Protein AF-A0AAD1ASJ7-F1 (afdb_monomer_lite)

Organism: NCBI:txid1423732

Foldseek 3Di:
DDFDWDWDWDDDPDDDTDTDTDRDGPPPPVVVVVVVVVVVVVVVVVVVCVVVVVVVVVCVVPDDDDDPPDDFDKPPDDPDDDDPPDDFFEAEDALQQLADDVPDFDVVNVGDDPAHPDLVSSLVSLVVVLVVCVVVVGPYYHYHNHDCQDVRNVGHGSVCVNCVSVVNDTDTDDD

Sequence (175 aa):
MAGVYTYLIVPVSGEKTTVIMIETKLKLNGGILVKRLLKWIAIVVGAVVLVAGGYLIYLFTTYYRLPDNQALKVKNQQDAQFKPGQTYTAMTYNIGYGSYPPSYSFFMDGGKYSRAYSQQAVRKSINGVIKTTQAQNPDIAFYQEIDPDGDRSRHVNEVNMVTQAQKQWVYTFWC

Secondary structure (DSSP, 8-state):
--PPPEEEEE--SSS--EEEEE-------HHHHHHHHHHHHHHHHHHHHHHHHHHHHHHHHH--PPPTTPPP--BS--S--PPTT----EEEEE-GGG---TT--BGGGT-SBSS-S-HHHHHHHHHHHHHHHHHH--SEEEEES--SS-TTTTT--HHHHHHHHTTT--B----

Structure (mmCIF, N/CA/C/O backbone):
data_AF-A0AAD1ASJ7-F1
#
_entry.id   AF-A0AAD1ASJ7-F1
#
loop_
_atom_site.group_PDB
_atom_site.id
_atom_site.type_symbol
_atom_site.label_atom_id
_atom_site.label_alt_id
_atom_site.label_comp_id
_atom_site.label_asym_id
_atom_site.label_entity_id
_atom_site.label_seq_id
_atom_site.pdbx_PDB_ins_code
_atom_site.Cartn_x
_atom_site.Cartn_y
_atom_site.Cartn_z
_atom_site.occupancy
_atom_site.B_iso_or_equiv
_atom_site.auth_seq_id
_atom_site.auth_comp_id
_atom_site.auth_asym_id
_atom_site.auth_atom_id
_atom_site.pdbx_PDB_model_num
ATOM 1 N N . MET A 1 1 ? 26.568 9.747 -66.314 1.00 42.91 1 MET A N 1
ATOM 2 C CA . MET A 1 1 ? 27.028 8.478 -65.705 1.00 42.91 1 MET A CA 1
ATOM 3 C C . MET A 1 1 ? 28.495 8.649 -65.346 1.00 42.91 1 MET A C 1
ATOM 5 O O . MET A 1 1 ? 29.284 8.850 -66.258 1.00 42.91 1 MET A O 1
ATOM 9 N N . ALA A 1 2 ? 28.854 8.651 -64.061 1.00 41.72 2 ALA A N 1
ATOM 10 C CA . ALA A 1 2 ? 30.253 8.726 -63.637 1.00 41.72 2 ALA A CA 1
ATOM 11 C C . ALA A 1 2 ? 30.828 7.300 -63.572 1.00 41.72 2 ALA A C 1
ATOM 13 O O . ALA A 1 2 ? 30.317 6.471 -62.823 1.00 41.72 2 ALA A O 1
ATOM 14 N N . GLY A 1 3 ? 31.816 6.992 -64.414 1.00 48.41 3 GLY A N 1
ATOM 15 C CA . GLY A 1 3 ? 32.564 5.733 -64.364 1.00 48.41 3 GLY A CA 1
ATOM 16 C C . GLY A 1 3 ? 33.794 5.887 -63.472 1.00 48.41 3 GLY A C 1
ATOM 17 O O . GLY A 1 3 ? 34.453 6.922 -63.520 1.00 48.41 3 GLY A O 1
ATOM 18 N N . VAL A 1 4 ? 34.091 4.879 -62.655 1.00 52.16 4 VAL A N 1
ATOM 19 C CA . VAL A 1 4 ? 35.366 4.777 -61.932 1.00 52.16 4 VAL A CA 1
ATOM 20 C C . VAL A 1 4 ? 36.359 4.092 -62.871 1.00 52.16 4 VAL A C 1
ATOM 22 O O . VAL A 1 4 ? 36.060 3.011 -63.372 1.00 52.16 4 VAL A O 1
ATOM 25 N N . TYR A 1 5 ? 37.505 4.721 -63.135 1.00 55.00 5 TYR A N 1
ATOM 26 C CA . TYR A 1 5 ? 38.545 4.176 -64.012 1.00 55.00 5 TYR A CA 1
ATOM 27 C C . TYR A 1 5 ? 39.692 3.619 -63.171 1.00 55.00 5 TYR A C 1
ATOM 29 O O . TYR A 1 5 ? 40.154 4.277 -62.238 1.00 55.00 5 TYR A O 1
ATOM 37 N N . THR A 1 6 ? 40.163 2.419 -63.505 1.00 54.91 6 THR A N 1
ATOM 38 C CA . THR A 1 6 ? 41.346 1.812 -62.887 1.00 54.91 6 THR A CA 1
ATOM 39 C C . THR A 1 6 ? 42.399 1.610 -63.967 1.00 54.91 6 THR A C 1
ATOM 41 O O . THR A 1 6 ? 42.122 1.018 -65.005 1.00 54.91 6 THR A O 1
ATOM 44 N N . TYR A 1 7 ? 43.601 2.126 -63.732 1.00 57.84 7 TYR A N 1
ATOM 45 C CA . TYR A 1 7 ? 44.705 2.080 -64.686 1.00 57.84 7 TYR A CA 1
ATOM 46 C C . TYR A 1 7 ? 45.670 0.975 -64.263 1.00 57.84 7 TYR A C 1
ATOM 48 O O . TYR A 1 7 ? 46.098 0.951 -63.109 1.00 57.84 7 TYR A O 1
ATOM 56 N N . LEU A 1 8 ? 46.029 0.079 -65.183 1.00 58.19 8 LEU A N 1
ATOM 57 C CA . LEU A 1 8 ? 47.128 -0.861 -64.983 1.00 58.19 8 LEU A CA 1
ATOM 58 C C . LEU A 1 8 ? 48.322 -0.364 -65.802 1.00 58.19 8 LEU A C 1
ATOM 60 O O . LEU A 1 8 ? 48.282 -0.357 -67.031 1.00 58.19 8 LEU A O 1
ATOM 64 N N . ILE A 1 9 ? 49.377 0.078 -65.120 1.00 60.25 9 ILE A N 1
ATOM 65 C CA . ILE A 1 9 ? 50.613 0.530 -65.765 1.00 60.25 9 ILE A CA 1
ATOM 66 C C . ILE A 1 9 ? 51.596 -0.638 -65.731 1.00 60.25 9 ILE A C 1
ATOM 68 O O . ILE A 1 9 ? 52.010 -1.061 -64.654 1.00 60.25 9 ILE A O 1
ATOM 72 N N . VAL A 1 10 ? 51.956 -1.166 -66.902 1.00 57.88 10 VAL A N 1
ATOM 73 C CA . VAL A 1 10 ? 52.922 -2.265 -67.026 1.00 57.88 10 VAL A CA 1
ATOM 74 C C . VAL A 1 10 ? 54.208 -1.717 -67.654 1.00 57.88 10 VAL A C 1
ATOM 76 O O . VAL A 1 10 ? 54.152 -1.174 -68.7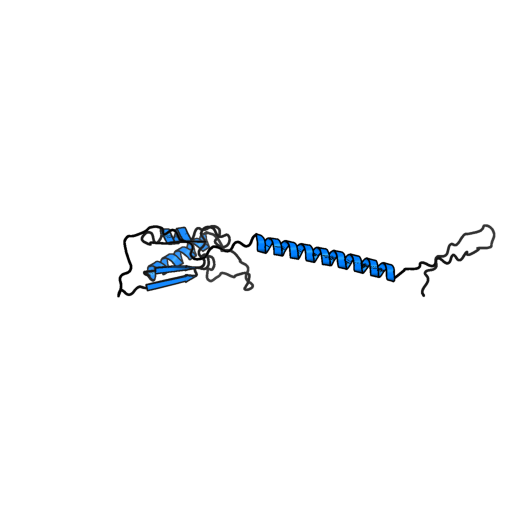60 1.00 57.88 10 VAL A O 1
ATOM 79 N N . PRO A 1 11 ? 55.369 -1.819 -66.984 1.00 55.66 11 PRO A N 1
ATOM 80 C CA . PRO A 1 11 ? 56.633 -1.401 -67.572 1.00 55.66 11 PRO A CA 1
ATOM 81 C C . PRO A 1 11 ? 57.095 -2.435 -68.607 1.00 55.66 11 PRO A C 1
ATOM 83 O O . PRO A 1 11 ? 57.181 -3.626 -68.310 1.00 55.66 11 PRO A O 1
ATOM 86 N N . VAL A 1 12 ? 57.418 -1.981 -69.819 1.00 58.84 12 VAL A N 1
ATOM 87 C CA . VAL A 1 12 ? 58.073 -2.803 -70.846 1.00 58.84 12 VAL A CA 1
ATOM 88 C C . VAL A 1 12 ? 59.525 -2.343 -70.940 1.00 58.84 12 VAL A C 1
ATOM 90 O O . VAL A 1 12 ? 59.794 -1.152 -71.076 1.00 58.84 12 VAL A O 1
ATOM 93 N N . SER A 1 13 ? 60.460 -3.282 -70.795 1.00 53.28 13 SER A N 1
ATOM 94 C CA . SER A 1 13 ? 61.899 -3.007 -70.845 1.00 53.28 13 SER A CA 1
ATOM 95 C C . SER A 1 13 ? 62.290 -2.433 -72.212 1.00 53.28 13 SER A C 1
ATOM 97 O O . SER A 1 13 ? 62.038 -3.069 -73.234 1.00 53.28 13 SER A O 1
ATOM 99 N N . GLY A 1 14 ? 62.901 -1.243 -72.213 1.00 57.53 14 GLY A N 1
ATOM 100 C CA . GLY A 1 14 ? 63.344 -0.523 -73.413 1.00 57.53 14 GLY A CA 1
ATOM 101 C C . GLY A 1 14 ? 62.461 0.680 -73.764 1.00 57.53 14 GLY A C 1
ATOM 102 O O . GLY A 1 14 ? 61.560 0.567 -74.586 1.00 57.53 14 GLY A O 1
ATOM 103 N N . GLU A 1 15 ? 62.744 1.824 -73.126 1.00 60.25 15 GLU A N 1
ATOM 104 C CA . GLU A 1 15 ? 62.359 3.220 -73.450 1.00 60.25 15 GLU A CA 1
ATOM 105 C C . GLU A 1 15 ? 60.900 3.594 -73.793 1.00 60.25 15 GLU A C 1
ATOM 107 O O . GLU A 1 15 ? 60.602 4.781 -73.919 1.00 60.25 15 GLU A O 1
ATOM 112 N N . LYS A 1 16 ? 59.950 2.657 -73.885 1.00 57.38 16 LYS A N 1
ATOM 113 C CA . LYS A 1 16 ? 58.542 2.962 -74.184 1.00 57.38 16 LYS A CA 1
ATOM 114 C C . LYS A 1 16 ? 57.600 2.351 -73.153 1.00 57.38 16 LYS A C 1
ATOM 116 O O . LYS A 1 16 ? 57.265 1.170 -73.200 1.00 57.38 16 LYS A O 1
ATOM 121 N N . THR A 1 17 ? 57.106 3.191 -72.247 1.00 58.50 17 THR A N 1
ATOM 122 C CA . THR A 1 17 ? 56.004 2.839 -71.344 1.00 58.50 17 THR A CA 1
ATOM 123 C C . THR A 1 17 ? 54.702 2.773 -72.140 1.00 58.50 17 THR A C 1
ATOM 125 O O . THR A 1 17 ? 54.262 3.778 -72.694 1.00 58.50 17 THR A O 1
ATOM 128 N N . THR A 1 18 ? 54.061 1.604 -72.187 1.00 58.25 18 THR A N 1
ATOM 129 C CA . THR A 1 18 ? 52.721 1.459 -72.774 1.00 58.25 18 THR A CA 1
ATOM 130 C C . THR A 1 18 ? 51.687 1.500 -71.653 1.00 58.25 18 THR A C 1
ATOM 132 O O . THR A 1 18 ? 51.674 0.631 -70.783 1.00 58.25 18 THR A O 1
ATOM 135 N N . VAL A 1 19 ? 50.819 2.513 -71.652 1.00 62.06 19 VAL A N 1
ATOM 136 C CA . VAL A 1 19 ? 49.702 2.607 -70.699 1.00 62.06 19 VAL A CA 1
ATOM 137 C C . VAL A 1 19 ? 48.493 1.904 -71.306 1.00 62.06 19 VAL A C 1
ATOM 139 O O . VAL A 1 19 ? 47.962 2.353 -72.320 1.00 62.06 19 VAL A O 1
ATOM 142 N N . ILE A 1 20 ? 48.051 0.803 -70.695 1.00 62.25 20 ILE A N 1
ATOM 143 C CA . ILE A 1 20 ? 46.842 0.092 -71.122 1.00 62.25 20 ILE A CA 1
ATOM 144 C C . ILE A 1 20 ? 45.669 0.593 -70.279 1.00 62.25 20 ILE A C 1
ATOM 146 O O . ILE A 1 20 ? 45.587 0.361 -69.072 1.00 62.25 20 ILE A O 1
ATOM 150 N N . MET A 1 21 ? 44.750 1.296 -70.936 1.00 56.50 21 MET A N 1
ATOM 151 C CA . MET A 1 21 ? 43.494 1.753 -70.347 1.00 56.50 21 MET A CA 1
ATOM 152 C C . MET A 1 21 ? 42.508 0.586 -70.290 1.00 56.50 21 MET A C 1
ATOM 154 O O . MET A 1 21 ? 41.999 0.163 -71.326 1.00 56.50 21 MET A O 1
ATOM 158 N N . ILE A 1 22 ? 42.215 0.071 -69.095 1.00 60.22 22 ILE A N 1
ATOM 159 C CA . ILE A 1 22 ? 41.165 -0.938 -68.909 1.00 60.22 22 ILE A CA 1
ATOM 160 C C . ILE A 1 22 ? 39.922 -0.230 -68.366 1.00 60.22 22 ILE A C 1
ATOM 162 O O . ILE A 1 22 ? 39.902 0.261 -67.238 1.00 60.22 22 ILE A O 1
ATOM 166 N N . GLU A 1 23 ? 38.873 -0.143 -69.184 1.00 55.06 23 GLU A N 1
ATOM 167 C CA . GLU A 1 23 ? 37.625 0.516 -68.800 1.00 55.06 23 GLU A CA 1
ATOM 168 C C . GLU A 1 23 ? 36.710 -0.460 -68.037 1.00 55.06 23 GLU A C 1
ATOM 170 O O . GLU A 1 23 ? 35.871 -1.154 -68.613 1.00 55.06 23 GLU A O 1
ATOM 175 N N . THR A 1 24 ? 36.849 -0.539 -66.713 1.00 52.41 24 THR A N 1
ATOM 176 C CA . THR A 1 24 ? 35.967 -1.381 -65.891 1.00 52.41 24 THR A CA 1
ATOM 177 C C . THR A 1 24 ? 34.665 -0.635 -65.579 1.00 52.41 24 THR A C 1
ATOM 179 O O . THR A 1 24 ? 34.575 0.145 -64.633 1.00 52.41 24 THR A O 1
ATOM 182 N N . LYS A 1 25 ? 33.603 -0.860 -66.363 1.00 50.56 25 LYS A N 1
ATOM 183 C CA . LYS A 1 25 ? 32.265 -0.310 -66.064 1.00 50.56 25 LYS A CA 1
ATOM 184 C C . LYS A 1 25 ? 31.650 -1.039 -64.859 1.00 50.56 25 LYS A C 1
ATOM 186 O O . LYS A 1 25 ? 30.925 -2.019 -65.027 1.00 50.56 25 LYS A O 1
ATOM 191 N N . LEU A 1 26 ? 31.876 -0.552 -63.638 1.00 54.62 26 LEU A N 1
ATOM 192 C CA . LEU A 1 26 ? 31.149 -1.047 -62.463 1.00 54.62 26 LEU A CA 1
ATOM 193 C C . LEU A 1 26 ? 29.695 -0.533 -62.506 1.00 54.62 26 LEU A C 1
ATOM 195 O O . LEU A 1 26 ? 29.392 0.583 -62.086 1.00 54.62 26 LEU A O 1
ATOM 199 N N . LYS A 1 27 ? 28.769 -1.328 -63.059 1.00 52.44 27 LYS A N 1
ATOM 200 C CA . LYS A 1 27 ? 27.330 -1.015 -63.038 1.00 52.44 27 LYS A CA 1
ATOM 201 C C . LYS A 1 27 ? 26.760 -1.279 -61.642 1.00 52.44 27 LYS A C 1
ATOM 203 O O . LYS A 1 27 ? 26.285 -2.373 -61.346 1.00 52.44 27 LYS A O 1
ATOM 208 N N . LEU A 1 28 ? 26.769 -0.264 -60.782 1.00 55.88 28 LEU A N 1
ATOM 209 C CA . LEU A 1 28 ? 25.971 -0.267 -59.555 1.00 55.88 28 LEU A CA 1
ATOM 210 C C . LEU A 1 28 ? 24.483 -0.193 -59.925 1.00 55.88 28 LEU A C 1
ATOM 212 O O . LEU A 1 28 ? 23.941 0.869 -60.225 1.00 55.88 28 LEU A O 1
ATOM 216 N N . ASN A 1 29 ? 23.812 -1.345 -59.926 1.00 59.41 29 ASN A N 1
ATOM 217 C CA . ASN A 1 29 ? 22.372 -1.437 -60.159 1.00 59.41 29 ASN A CA 1
ATOM 218 C C . ASN A 1 29 ? 21.609 -0.914 -58.929 1.00 59.41 29 ASN A C 1
ATOM 220 O O . ASN A 1 29 ? 21.212 -1.686 -58.053 1.00 59.41 29 ASN A O 1
ATOM 224 N N . GLY A 1 30 ? 21.380 0.402 -58.869 1.00 62.19 30 GLY A N 1
ATOM 225 C CA . GLY A 1 30 ? 20.656 1.064 -57.774 1.00 62.19 30 GLY A CA 1
ATOM 226 C C . GLY A 1 30 ? 19.289 0.434 -57.471 1.00 62.19 30 GLY A C 1
ATOM 227 O O . GLY A 1 30 ? 18.930 0.267 -56.310 1.00 62.19 30 GLY A O 1
ATOM 228 N N . GLY A 1 31 ? 18.576 -0.053 -58.493 1.00 68.19 31 GLY A N 1
ATOM 229 C CA . GLY A 1 31 ? 17.311 -0.776 -58.310 1.00 68.19 31 GLY A CA 1
ATOM 230 C C . GLY A 1 31 ? 17.438 -2.102 -57.542 1.00 68.19 31 GLY A C 1
ATOM 231 O O . GLY A 1 31 ? 16.504 -2.497 -56.850 1.00 68.19 31 GLY A O 1
ATOM 232 N N . ILE A 1 32 ? 18.587 -2.785 -57.608 1.00 73.94 32 ILE A N 1
ATOM 233 C CA . ILE A 1 32 ? 18.845 -4.020 -56.844 1.00 73.94 32 ILE A CA 1
ATOM 234 C C . ILE A 1 32 ? 19.146 -3.686 -55.377 1.00 73.94 32 ILE A C 1
ATOM 236 O O . ILE A 1 32 ? 18.653 -4.370 -54.481 1.00 73.94 32 ILE A O 1
ATOM 240 N N . LEU A 1 33 ? 19.908 -2.617 -55.125 1.00 74.75 33 LEU A N 1
ATOM 241 C CA . LEU A 1 33 ? 20.203 -2.124 -53.775 1.00 74.75 33 LEU A CA 1
ATOM 242 C C . LEU A 1 33 ? 18.934 -1.656 -53.046 1.00 74.75 33 LEU A C 1
ATOM 244 O O . LEU A 1 33 ? 18.702 -2.069 -51.912 1.00 74.75 33 LEU A O 1
ATOM 248 N N . VAL A 1 34 ? 18.064 -0.893 -53.716 1.00 84.00 34 VAL A N 1
ATOM 249 C CA . VAL A 1 34 ? 16.782 -0.431 -53.148 1.00 84.00 34 VAL A CA 1
ATOM 250 C C . VAL A 1 34 ? 15.846 -1.604 -52.835 1.00 84.00 34 VAL A C 1
ATOM 252 O O . VAL A 1 34 ? 15.283 -1.667 -51.746 1.00 84.00 34 VAL A O 1
ATOM 255 N N . LYS A 1 35 ? 15.722 -2.591 -53.734 1.00 84.75 35 LYS A N 1
ATOM 256 C CA . LYS A 1 35 ? 14.910 -3.800 -53.485 1.00 84.75 35 LYS A CA 1
ATOM 257 C C . LYS A 1 35 ? 15.418 -4.611 -52.289 1.00 84.75 35 LYS A C 1
ATOM 259 O O . LYS A 1 35 ? 14.615 -5.117 -51.508 1.00 84.75 35 LYS A O 1
ATOM 264 N N . ARG A 1 36 ? 16.743 -4.726 -52.127 1.00 87.81 36 ARG A N 1
ATOM 265 C CA . ARG A 1 36 ? 17.358 -5.382 -50.960 1.00 87.81 36 ARG A CA 1
ATOM 266 C C . ARG A 1 36 ? 17.058 -4.625 -49.668 1.00 87.81 36 ARG A C 1
ATOM 268 O O . ARG A 1 36 ? 16.694 -5.263 -48.687 1.00 87.81 36 ARG A O 1
ATOM 275 N N . LEU A 1 37 ? 17.158 -3.296 -49.684 1.00 91.19 37 LEU A N 1
ATOM 276 C CA . LEU A 1 37 ? 16.835 -2.455 -48.532 1.00 91.19 37 LEU A CA 1
ATOM 277 C C . LEU A 1 37 ? 15.362 -2.596 -48.118 1.00 91.19 37 LEU A C 1
ATOM 279 O O . LEU A 1 37 ? 15.081 -2.864 -46.954 1.00 91.19 37 LEU A O 1
ATOM 283 N N . LEU A 1 38 ? 14.427 -2.505 -49.071 1.00 93.81 38 LEU A N 1
ATOM 284 C CA . LEU A 1 38 ? 12.991 -2.667 -48.808 1.00 93.81 38 LEU A CA 1
ATOM 285 C C . LEU A 1 38 ? 12.656 -4.045 -48.227 1.00 93.81 38 LEU A C 1
ATOM 287 O O . LEU A 1 38 ? 11.852 -4.140 -47.303 1.00 93.81 38 LEU A O 1
ATOM 291 N N . LYS A 1 39 ? 13.303 -5.111 -48.719 1.00 94.88 39 LYS A N 1
ATOM 292 C CA . LYS A 1 39 ? 13.138 -6.463 -48.169 1.00 94.88 39 LYS A CA 1
ATOM 293 C C . LYS A 1 39 ? 13.569 -6.532 -46.701 1.00 94.88 39 LYS A C 1
ATOM 295 O O . LYS A 1 39 ? 12.851 -7.111 -45.894 1.00 94.88 39 LYS A O 1
ATOM 300 N N . TRP A 1 40 ? 14.710 -5.939 -46.350 1.00 96.38 40 TRP A N 1
ATOM 301 C CA . TRP A 1 40 ? 15.181 -5.909 -44.962 1.00 96.38 40 TRP A CA 1
ATOM 302 C C . TRP A 1 40 ? 14.267 -5.090 -44.054 1.00 96.38 40 TRP A C 1
ATOM 304 O O . TRP A 1 40 ? 13.933 -5.560 -42.971 1.00 96.38 40 TRP A O 1
ATOM 314 N N . ILE A 1 41 ? 13.796 -3.926 -44.510 1.00 96.31 41 ILE A N 1
ATOM 315 C CA . ILE A 1 41 ? 12.815 -3.123 -43.767 1.00 96.31 41 ILE A CA 1
ATOM 316 C C . ILE A 1 41 ? 11.542 -3.939 -43.519 1.00 96.31 41 ILE A C 1
ATOM 318 O O . ILE A 1 41 ? 11.077 -4.005 -42.387 1.00 96.31 41 ILE A O 1
ATOM 322 N N . ALA A 1 42 ? 11.015 -4.617 -44.542 1.00 96.56 42 ALA A N 1
ATOM 323 C CA . ALA A 1 42 ? 9.825 -5.453 -44.401 1.00 96.56 42 ALA A CA 1
ATOM 324 C C . ALA A 1 42 ? 10.028 -6.607 -43.404 1.00 96.56 42 ALA A C 1
ATOM 326 O O . ALA A 1 42 ? 9.131 -6.889 -42.615 1.00 96.56 42 ALA A O 1
ATOM 327 N N . ILE A 1 43 ? 11.206 -7.243 -43.397 1.00 97.69 43 ILE A N 1
ATOM 328 C CA . ILE A 1 43 ? 11.549 -8.288 -42.418 1.00 97.69 43 ILE A CA 1
ATOM 329 C C . ILE A 1 43 ? 11.574 -7.713 -41.000 1.00 97.69 43 ILE A C 1
ATOM 331 O O . ILE A 1 43 ? 10.993 -8.309 -40.097 1.00 97.69 43 ILE A O 1
ATOM 335 N N . VAL A 1 44 ? 12.211 -6.556 -40.800 1.00 97.75 44 VAL A N 1
ATOM 336 C CA . VAL A 1 44 ? 12.289 -5.905 -39.484 1.00 97.75 44 VAL A CA 1
ATOM 337 C C . VAL A 1 44 ? 10.898 -5.507 -38.995 1.00 97.75 44 VAL A C 1
ATOM 339 O O . VAL A 1 44 ? 10.536 -5.824 -37.866 1.00 97.75 44 VAL A O 1
ATOM 342 N N . VAL A 1 45 ? 10.088 -4.879 -39.849 1.00 97.75 45 VAL A N 1
ATOM 343 C CA . VAL A 1 45 ? 8.703 -4.513 -39.519 1.00 97.75 45 VAL A CA 1
ATOM 344 C C . VAL A 1 45 ? 7.876 -5.759 -39.201 1.00 97.75 45 VAL A C 1
ATOM 346 O O . VAL A 1 45 ? 7.181 -5.785 -38.189 1.00 97.75 45 VAL A O 1
ATOM 349 N N . GLY A 1 46 ? 7.994 -6.817 -40.006 1.00 98.12 46 GLY A N 1
ATOM 350 C CA . GLY A 1 46 ? 7.322 -8.091 -39.756 1.00 98.12 46 GLY A CA 1
ATOM 351 C C . GLY A 1 46 ? 7.720 -8.714 -38.418 1.00 98.12 46 GLY A C 1
ATOM 352 O O . GLY A 1 46 ? 6.854 -9.155 -37.670 1.00 98.12 46 GLY A O 1
ATOM 353 N N . ALA A 1 47 ? 9.009 -8.687 -38.069 1.00 98.12 47 ALA A N 1
ATOM 354 C CA . ALA A 1 47 ? 9.496 -9.171 -36.781 1.00 98.12 47 ALA A CA 1
ATOM 355 C C . ALA A 1 47 ? 8.922 -8.360 -35.606 1.00 98.12 47 ALA A C 1
ATOM 357 O O . ALA A 1 47 ? 8.463 -8.949 -34.630 1.00 98.12 47 ALA A O 1
ATOM 358 N N . VAL A 1 48 ? 8.880 -7.027 -35.711 1.00 98.25 48 VAL A N 1
ATOM 359 C CA . VAL A 1 48 ? 8.274 -6.160 -34.684 1.00 98.25 48 VAL A CA 1
ATOM 360 C C . VAL A 1 48 ? 6.787 -6.469 -34.512 1.00 98.25 48 VAL A C 1
ATOM 362 O O . VAL A 1 48 ? 6.322 -6.612 -33.383 1.00 98.25 48 VAL A O 1
ATOM 365 N N . VAL A 1 49 ? 6.046 -6.629 -35.612 1.00 98.06 49 VAL A N 1
ATOM 366 C CA . VAL A 1 49 ? 4.618 -6.981 -35.577 1.00 98.06 49 VAL A CA 1
ATOM 367 C C . VAL A 1 49 ? 4.402 -8.353 -34.940 1.00 98.06 49 VAL A C 1
ATOM 369 O O . VAL A 1 49 ? 3.491 -8.503 -34.132 1.00 98.06 49 VAL A O 1
ATOM 372 N N . LEU A 1 50 ? 5.248 -9.339 -35.247 1.00 98.25 50 LEU A N 1
ATOM 373 C CA . LEU A 1 50 ? 5.173 -10.667 -34.636 1.00 98.25 50 LEU A CA 1
ATOM 374 C C . LEU A 1 50 ? 5.426 -10.620 -33.126 1.00 98.25 50 LEU A C 1
ATOM 376 O O . LEU A 1 50 ? 4.680 -11.239 -32.372 1.00 98.25 50 LEU A O 1
ATOM 380 N N . VAL A 1 51 ? 6.430 -9.862 -32.675 1.00 98.31 51 VAL A N 1
ATOM 381 C CA . VAL A 1 51 ? 6.716 -9.691 -31.242 1.00 98.31 51 VAL A CA 1
ATOM 382 C C . VAL A 1 51 ? 5.560 -8.980 -30.539 1.00 98.31 51 VAL A C 1
ATOM 384 O O . VAL A 1 51 ? 5.086 -9.457 -29.511 1.00 98.31 51 VAL A O 1
ATOM 387 N N . ALA A 1 52 ? 5.065 -7.876 -31.104 1.00 98.00 52 ALA A N 1
ATOM 388 C CA . ALA A 1 52 ? 3.944 -7.132 -30.537 1.00 98.00 52 ALA A CA 1
ATOM 389 C C . ALA A 1 52 ? 2.663 -7.980 -30.491 1.00 98.00 52 ALA A C 1
ATOM 391 O O . ALA A 1 52 ? 1.997 -8.035 -29.462 1.00 98.00 52 ALA A O 1
ATOM 392 N N . GLY A 1 53 ? 2.345 -8.690 -31.576 1.00 98.19 53 GLY A N 1
ATOM 393 C CA . GLY A 1 53 ? 1.196 -9.591 -31.649 1.00 98.19 53 GLY A CA 1
ATOM 394 C C . GLY A 1 53 ? 1.303 -10.751 -30.660 1.00 98.19 53 GLY A C 1
ATOM 395 O O . GLY A 1 53 ? 0.349 -11.029 -29.938 1.00 98.19 53 GLY A O 1
ATOM 396 N N . GLY A 1 54 ? 2.478 -11.377 -30.559 1.00 98.19 54 GLY A N 1
ATOM 397 C CA . GLY A 1 54 ? 2.748 -12.416 -29.566 1.00 98.19 54 GLY A CA 1
ATOM 398 C C . GLY A 1 54 ? 2.589 -11.907 -28.133 1.00 98.19 54 GLY A C 1
ATOM 399 O O . GLY A 1 54 ? 1.969 -12.577 -27.310 1.00 98.19 54 GLY A O 1
ATOM 400 N N . TYR A 1 55 ? 3.068 -10.694 -27.845 1.00 97.44 55 TYR A N 1
ATOM 401 C CA . TYR A 1 55 ? 2.895 -10.066 -26.537 1.00 97.44 55 TYR A CA 1
ATOM 402 C C . TYR A 1 55 ? 1.428 -9.736 -26.229 1.00 97.44 55 TYR A C 1
ATOM 404 O O . TYR A 1 55 ? 0.982 -9.958 -25.108 1.00 97.44 55 TYR A O 1
ATOM 412 N N . LEU A 1 56 ? 0.646 -9.273 -27.209 1.00 97.31 56 LEU A N 1
ATOM 413 C CA . LEU A 1 56 ? -0.794 -9.064 -27.027 1.00 97.31 56 LEU A CA 1
ATOM 414 C C . LEU A 1 56 ? -1.514 -10.381 -26.732 1.00 97.31 56 LEU A C 1
ATOM 416 O O . LEU A 1 56 ? -2.305 -10.440 -25.796 1.00 97.31 56 LEU A O 1
ATOM 420 N N . ILE A 1 57 ? -1.211 -11.449 -27.475 1.00 97.12 57 ILE A N 1
ATOM 421 C CA . ILE A 1 57 ? -1.767 -12.783 -27.206 1.00 97.12 57 ILE A CA 1
ATOM 422 C C . ILE A 1 57 ? -1.401 -13.227 -25.788 1.00 97.12 57 ILE A C 1
ATOM 424 O O . ILE A 1 57 ? -2.273 -13.677 -25.049 1.00 97.12 57 ILE A O 1
ATOM 428 N N . TYR A 1 58 ? -0.140 -13.062 -25.384 1.00 96.62 58 TYR A N 1
ATOM 429 C CA . TYR A 1 58 ? 0.304 -13.330 -24.018 1.00 96.62 58 TYR A CA 1
ATOM 430 C C . TYR A 1 58 ? -0.512 -12.532 -22.993 1.00 96.62 58 TYR A C 1
ATOM 432 O O . TYR A 1 58 ? -1.061 -13.126 -22.071 1.00 96.62 58 TYR A O 1
ATOM 440 N N . LEU A 1 59 ? -0.670 -11.218 -23.173 1.00 95.31 59 LEU A N 1
ATOM 441 C CA . LEU A 1 59 ? -1.468 -10.380 -22.278 1.00 95.31 59 LEU A CA 1
ATOM 442 C C . LEU A 1 59 ? -2.910 -10.878 -22.166 1.00 95.31 59 LEU A C 1
ATOM 444 O O . LEU A 1 59 ? -3.394 -11.063 -21.059 1.00 95.31 59 LEU A O 1
ATOM 448 N N . PHE A 1 60 ? -3.589 -11.142 -23.283 1.00 93.62 60 PHE A N 1
ATOM 449 C CA . PHE A 1 60 ? -4.984 -11.591 -23.256 1.00 93.62 60 PHE A CA 1
ATOM 450 C C . PHE A 1 60 ? -5.161 -13.002 -22.687 1.00 93.62 60 PHE A C 1
ATOM 452 O O . PHE A 1 60 ? -6.174 -13.271 -22.051 1.00 93.62 60 PHE A O 1
ATOM 459 N N . THR A 1 61 ? -4.197 -13.900 -22.897 1.00 94.25 61 THR A N 1
ATOM 460 C CA . THR A 1 61 ? -4.275 -15.286 -22.398 1.00 94.25 61 THR A CA 1
ATOM 461 C C . THR A 1 61 ? -3.897 -15.406 -20.926 1.00 94.25 61 THR A C 1
ATOM 463 O O . THR A 1 61 ? -4.415 -16.277 -20.232 1.00 94.25 61 THR A O 1
ATOM 466 N N . THR A 1 62 ? -3.024 -14.527 -20.437 1.00 93.00 62 THR A N 1
ATOM 467 C CA . THR A 1 62 ? -2.631 -14.458 -19.023 1.00 93.00 62 THR A CA 1
ATOM 468 C C . THR A 1 62 ? -3.477 -13.496 -18.199 1.00 93.00 62 THR A C 1
ATOM 470 O O . THR A 1 62 ? -3.394 -13.516 -16.970 1.00 93.00 62 THR A O 1
ATOM 473 N N . TYR A 1 63 ? -4.303 -12.663 -18.837 1.00 89.12 63 TYR A N 1
ATOM 474 C CA . TYR A 1 63 ? -5.191 -11.753 -18.132 1.00 89.12 63 TYR A CA 1
ATOM 475 C C . TYR A 1 63 ? -6.239 -12.544 -17.349 1.00 89.12 63 TYR A C 1
ATOM 477 O O . TYR A 1 63 ? -7.176 -13.116 -17.906 1.00 89.12 63 TYR A O 1
ATOM 485 N N . TYR A 1 64 ? -6.084 -12.546 -16.030 1.00 83.88 64 TYR A N 1
ATOM 486 C CA . TYR A 1 64 ? -7.007 -13.179 -15.107 1.00 83.88 64 TYR A CA 1
ATOM 487 C C . TYR A 1 64 ? -7.819 -12.104 -14.382 1.00 83.88 64 TYR A C 1
ATOM 489 O O . TYR A 1 64 ? -7.323 -11.433 -13.476 1.00 83.88 64 TYR A O 1
ATOM 497 N N . ARG A 1 65 ? -9.083 -11.929 -14.787 1.00 85.81 65 ARG A N 1
ATOM 498 C CA . ARG A 1 65 ? -10.040 -11.099 -14.047 1.00 85.81 65 ARG A CA 1
ATOM 499 C C . ARG A 1 65 ? -10.597 -11.915 -12.889 1.00 85.81 65 ARG A C 1
ATOM 501 O O . ARG A 1 65 ? -11.138 -13.000 -13.087 1.00 85.81 65 ARG A O 1
ATOM 508 N N . LEU A 1 66 ? -10.505 -11.362 -11.688 1.00 84.25 66 LEU A N 1
ATOM 509 C CA . LEU A 1 66 ? -11.120 -11.959 -10.512 1.00 84.25 66 LEU A CA 1
ATOM 510 C C . LEU A 1 66 ? -12.653 -11.968 -10.676 1.00 84.25 66 LEU A C 1
ATOM 512 O O . LEU A 1 66 ? -13.213 -10.962 -11.118 1.00 84.25 66 LEU A O 1
ATOM 516 N N . PRO A 1 67 ? -13.330 -13.089 -10.358 1.00 86.75 67 PRO A N 1
ATOM 517 C CA . PRO A 1 67 ? -14.787 -13.159 -10.385 1.00 86.75 67 PRO A CA 1
ATOM 518 C C . PRO A 1 67 ? -15.454 -12.042 -9.582 1.00 86.75 67 PRO A C 1
ATOM 520 O O . PRO A 1 67 ? -14.937 -11.627 -8.546 1.00 86.75 67 PRO A O 1
ATOM 523 N N . ASP A 1 68 ? -16.625 -11.599 -10.033 1.00 87.19 68 ASP A N 1
ATOM 524 C CA . ASP A 1 68 ? -17.450 -10.670 -9.263 1.00 87.19 68 ASP A CA 1
ATOM 525 C C . ASP A 1 68 ? -18.013 -11.363 -8.006 1.00 87.19 68 ASP A C 1
ATOM 527 O O . ASP A 1 68 ? -18.184 -12.583 -7.976 1.00 87.19 68 ASP A O 1
ATOM 531 N N . ASN A 1 69 ? -18.326 -10.580 -6.968 1.00 87.12 69 ASN A N 1
ATOM 532 C CA . ASN A 1 69 ? -18.978 -11.040 -5.731 1.00 87.12 69 ASN A CA 1
ATOM 533 C C . ASN A 1 69 ? -18.262 -12.195 -5.008 1.00 87.12 69 ASN A C 1
ATOM 535 O O . ASN A 1 69 ? -18.909 -13.104 -4.482 1.00 87.12 69 ASN A O 1
ATOM 539 N N . GLN A 1 70 ? -16.926 -12.171 -4.960 1.00 86.19 70 GLN A N 1
ATOM 540 C CA . GLN A 1 70 ? -16.178 -13.172 -4.202 1.00 86.19 70 GLN A CA 1
ATOM 541 C C . GLN A 1 70 ? -16.601 -13.186 -2.733 1.00 86.19 70 GLN A C 1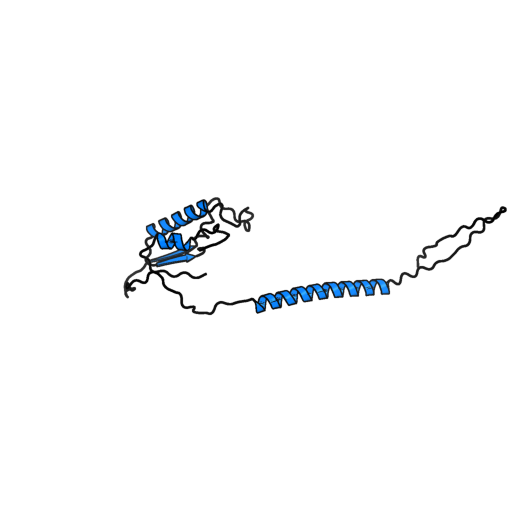
ATOM 543 O O . GLN A 1 70 ? -16.598 -12.160 -2.051 1.00 86.19 70 GLN A O 1
ATOM 548 N N . ALA A 1 71 ? -16.923 -14.379 -2.238 1.00 88.94 71 ALA A N 1
ATOM 549 C CA . ALA A 1 71 ? -17.183 -14.582 -0.826 1.00 88.94 71 ALA A CA 1
ATOM 550 C C . ALA A 1 71 ? -15.890 -14.348 -0.038 1.00 88.94 71 ALA A C 1
ATOM 552 O O . ALA A 1 71 ? -14.896 -15.055 -0.216 1.00 88.94 71 ALA A O 1
ATOM 553 N N . LEU A 1 72 ? -15.907 -13.356 0.847 1.00 89.06 72 LEU A N 1
ATOM 554 C CA . LEU A 1 72 ? -14.769 -13.054 1.698 1.00 89.06 72 LEU A CA 1
ATOM 555 C C . LEU A 1 72 ? -14.875 -13.796 3.029 1.00 89.06 72 LEU A C 1
ATOM 557 O O . LEU A 1 72 ? -15.922 -13.805 3.680 1.00 89.06 72 LEU A O 1
ATOM 561 N N . LYS A 1 73 ? -13.763 -14.390 3.467 1.00 90.38 73 LYS A N 1
ATOM 562 C CA . LYS A 1 73 ? -13.698 -15.055 4.768 1.00 90.38 73 LYS A CA 1
ATOM 563 C C . LYS A 1 73 ? -13.596 -14.017 5.881 1.00 90.38 73 LYS A C 1
ATOM 565 O O . LYS A 1 73 ? -12.543 -13.414 6.084 1.00 90.38 73 LYS A O 1
ATOM 570 N N . VAL A 1 74 ? -14.674 -13.883 6.645 1.00 91.69 74 VAL A N 1
ATOM 571 C CA . VAL A 1 74 ? -14.691 -13.077 7.865 1.00 91.69 74 VAL A CA 1
ATOM 572 C C . VAL A 1 74 ? -13.839 -13.756 8.939 1.00 91.69 74 VAL A C 1
ATOM 574 O O . VAL A 1 74 ? -13.955 -14.957 9.191 1.00 91.69 74 VAL A O 1
ATOM 577 N N . LYS A 1 75 ? -12.960 -12.981 9.568 1.00 92.31 75 LYS A N 1
ATOM 578 C CA . LYS A 1 75 ? -12.111 -13.391 10.684 1.00 92.31 75 LYS A CA 1
ATOM 579 C C . LYS A 1 75 ? -12.620 -12.756 11.970 1.00 92.31 75 LYS A C 1
ATOM 581 O O . LYS A 1 75 ? -13.146 -11.646 11.953 1.00 92.31 75 LYS A O 1
ATOM 586 N N . ASN A 1 76 ? -12.414 -13.474 13.074 1.00 90.31 76 ASN A N 1
ATOM 587 C CA . ASN A 1 76 ? -12.840 -13.057 14.408 1.00 90.31 76 ASN A CA 1
ATOM 588 C C . ASN A 1 76 ? -14.347 -12.754 14.480 1.00 90.31 76 ASN A C 1
ATOM 590 O O . ASN A 1 76 ? -14.732 -11.720 15.008 1.00 90.31 76 ASN A O 1
ATOM 594 N N . GLN A 1 77 ? -15.186 -13.623 13.894 1.00 85.81 77 GLN A N 1
ATOM 595 C CA . GLN A 1 77 ? -16.643 -13.457 13.926 1.00 85.81 77 GLN A CA 1
ATOM 596 C C . GLN A 1 77 ? -17.138 -13.289 15.366 1.00 85.81 77 GLN A C 1
ATOM 598 O O . GLN A 1 77 ? -16.730 -14.026 16.260 1.00 85.81 77 GLN A O 1
ATOM 603 N N . GLN A 1 78 ? -18.011 -12.305 15.553 1.00 84.50 78 GLN A N 1
ATOM 604 C CA . GLN A 1 78 ? -18.670 -11.987 16.813 1.00 84.50 78 GLN A CA 1
ATOM 605 C C . GLN A 1 78 ? -20.185 -12.069 16.598 1.00 84.50 78 GLN A C 1
ATOM 607 O O . GLN A 1 78 ? -20.660 -11.840 15.484 1.00 84.50 78 GLN A O 1
ATOM 612 N N . ASP A 1 79 ? -20.939 -12.320 17.667 1.00 85.12 79 ASP A N 1
ATOM 613 C CA . ASP A 1 79 ? -22.409 -12.397 17.619 1.00 85.12 79 ASP A CA 1
ATOM 614 C C . ASP A 1 79 ? -23.090 -11.015 17.551 1.00 85.12 79 ASP A C 1
ATOM 616 O O . ASP A 1 79 ? -24.306 -10.911 17.383 1.00 85.12 79 ASP A O 1
ATOM 620 N N . ALA A 1 80 ? -22.317 -9.933 17.691 1.00 81.88 80 ALA A N 1
ATOM 621 C CA . ALA A 1 80 ? -22.825 -8.569 17.645 1.00 81.88 80 ALA A CA 1
ATOM 622 C C . ALA A 1 80 ? -23.342 -8.207 16.241 1.00 81.88 80 ALA A C 1
ATOM 624 O O . ALA A 1 80 ? -22.649 -8.381 15.240 1.00 81.88 80 ALA A O 1
ATOM 625 N N . GLN A 1 81 ? -24.553 -7.649 16.182 1.00 86.19 81 GLN A N 1
ATOM 626 C CA . GLN A 1 81 ? -25.200 -7.212 14.943 1.00 86.19 81 GLN A CA 1
ATOM 627 C C . GLN A 1 81 ? -25.537 -5.721 14.990 1.00 86.19 81 GLN A C 1
ATOM 629 O O . GLN A 1 81 ? -25.838 -5.168 16.054 1.00 86.19 81 GLN A O 1
ATOM 634 N N . PHE A 1 82 ? -25.528 -5.081 13.819 1.00 89.69 82 PHE A N 1
ATOM 635 C CA . PHE A 1 82 ? -26.025 -3.717 13.658 1.00 89.69 82 PHE A CA 1
ATOM 636 C C . PHE A 1 82 ? -27.527 -3.665 13.965 1.00 89.69 82 PHE A C 1
ATOM 638 O O . PHE A 1 82 ? -28.297 -4.519 13.524 1.00 89.69 82 PHE A O 1
ATOM 645 N N . LYS A 1 83 ? -27.947 -2.657 14.733 1.00 94.44 83 LYS A N 1
ATOM 646 C CA . LYS A 1 83 ? -29.333 -2.467 15.163 1.00 94.44 83 LYS A CA 1
ATOM 647 C C . LYS A 1 83 ? -30.001 -1.389 14.307 1.00 94.44 83 LYS A C 1
ATOM 649 O O . LYS A 1 83 ? -29.423 -0.313 14.141 1.00 94.44 83 LYS A O 1
ATOM 654 N N . PRO A 1 84 ? -31.221 -1.624 13.799 1.00 94.12 84 PRO A N 1
ATOM 655 C CA . PRO A 1 84 ? -31.999 -0.579 13.144 1.00 94.12 84 PRO A CA 1
ATOM 656 C C . PRO A 1 84 ? -32.197 0.636 14.061 1.00 94.12 84 PRO A C 1
ATOM 658 O O . PRO A 1 84 ? -32.413 0.480 15.262 1.00 94.12 84 PRO A O 1
ATOM 661 N N . GLY A 1 85 ? -32.130 1.843 13.496 1.00 94.69 85 GLY A N 1
ATOM 662 C CA . GLY A 1 85 ? -32.324 3.098 14.236 1.00 94.69 85 GLY A CA 1
ATOM 663 C C . GLY A 1 85 ? -31.127 3.563 15.076 1.00 94.69 85 GLY A C 1
ATOM 664 O O . GLY A 1 85 ? -31.201 4.632 15.674 1.00 94.69 85 GLY A O 1
ATOM 665 N N . GLN A 1 86 ? -30.025 2.806 15.105 1.00 96.19 86 GLN A N 1
ATOM 666 C CA . GLN A 1 86 ? -28.777 3.215 15.747 1.00 96.19 86 GLN A CA 1
ATOM 667 C C . GLN A 1 86 ? -27.888 3.983 14.757 1.00 96.19 86 GLN A C 1
ATOM 669 O O . GLN A 1 86 ? -27.720 3.575 13.607 1.00 96.19 86 GLN A O 1
ATOM 674 N N . THR A 1 87 ? -27.285 5.080 15.217 1.00 96.56 87 THR A N 1
ATOM 675 C CA . THR A 1 87 ? -26.255 5.803 14.459 1.00 96.56 87 THR A CA 1
ATOM 676 C C . THR A 1 87 ? -24.907 5.110 14.615 1.00 96.56 87 THR A C 1
ATOM 678 O O . THR A 1 87 ? -24.507 4.791 15.736 1.00 96.56 87 THR A O 1
ATOM 681 N N . TYR A 1 88 ? -24.207 4.932 13.496 1.00 96.75 88 TYR A N 1
ATOM 682 C CA . TYR A 1 88 ? -22.866 4.358 13.427 1.00 96.75 88 TYR A CA 1
ATOM 683 C C . TYR A 1 88 ? -21.909 5.306 12.713 1.00 96.75 88 TYR A C 1
ATOM 685 O O . TYR A 1 88 ? -22.307 6.104 11.862 1.00 96.75 88 TYR A O 1
ATOM 693 N N . THR A 1 89 ? -20.634 5.183 13.043 1.00 97.50 89 THR A N 1
ATOM 694 C CA . THR A 1 89 ? -19.531 5.951 12.480 1.00 97.50 89 THR A CA 1
ATOM 695 C C . THR A 1 89 ? -18.665 5.061 11.599 1.00 97.50 89 THR A C 1
ATOM 697 O O . THR A 1 89 ? -18.280 3.954 11.975 1.00 97.50 89 THR A O 1
ATOM 700 N N . ALA A 1 90 ? -18.351 5.550 10.402 1.00 97.38 90 ALA A N 1
ATOM 701 C CA . ALA A 1 90 ? -17.477 4.862 9.466 1.00 97.38 90 ALA A CA 1
ATOM 702 C C . ALA A 1 90 ? -16.255 5.727 9.158 1.00 97.38 90 ALA A C 1
ATOM 704 O O . ALA A 1 90 ? -16.375 6.907 8.831 1.00 97.38 90 ALA A O 1
ATOM 705 N N . MET A 1 91 ? -15.080 5.117 9.233 1.00 97.81 91 MET A N 1
ATOM 706 C CA . MET A 1 91 ? -13.809 5.702 8.835 1.00 97.81 91 MET A CA 1
ATOM 707 C C . MET A 1 91 ? -13.361 5.071 7.520 1.00 97.81 91 MET A C 1
ATOM 709 O O . MET A 1 91 ? -13.395 3.854 7.360 1.00 97.81 91 MET A O 1
ATOM 713 N N . THR A 1 92 ? -12.881 5.886 6.588 1.00 97.88 92 THR A N 1
ATOM 714 C CA . THR A 1 92 ? -12.109 5.410 5.438 1.00 97.88 92 THR A CA 1
ATOM 715 C C . THR A 1 92 ? -10.726 6.030 5.491 1.00 97.88 92 THR A C 1
ATOM 717 O O . THR A 1 92 ? -10.600 7.227 5.752 1.00 97.88 92 THR A O 1
ATOM 720 N N . TYR A 1 93 ? -9.687 5.225 5.288 1.00 96.69 93 TYR A N 1
ATOM 721 C CA . TYR A 1 93 ? -8.315 5.689 5.402 1.00 96.69 93 TYR A CA 1
ATOM 722 C C . TYR A 1 93 ? -7.401 4.993 4.397 1.00 96.69 93 TYR A C 1
ATOM 724 O O . TYR A 1 93 ? -7.089 3.811 4.528 1.00 96.69 93 TYR A O 1
ATOM 732 N N . ASN A 1 94 ? -6.916 5.760 3.424 1.00 96.31 94 ASN A N 1
ATOM 733 C CA . ASN A 1 94 ? -5.773 5.367 2.617 1.00 96.31 94 ASN A CA 1
ATOM 734 C C . ASN A 1 94 ? -4.492 5.589 3.432 1.00 96.31 94 ASN A C 1
ATOM 736 O O . ASN A 1 94 ? -4.173 6.723 3.793 1.00 96.31 94 ASN A O 1
ATOM 740 N N . ILE A 1 95 ? -3.788 4.502 3.750 1.00 95.62 95 ILE A N 1
ATOM 741 C CA . ILE A 1 95 ? -2.631 4.523 4.655 1.00 95.62 95 ILE A CA 1
ATOM 742 C C . ILE A 1 95 ? -1.287 4.529 3.919 1.00 95.62 95 ILE A C 1
ATOM 744 O O . ILE A 1 95 ? -0.235 4.500 4.566 1.00 95.62 95 ILE A O 1
ATOM 748 N N . GLY A 1 96 ? -1.309 4.566 2.583 1.00 93.94 96 GLY A N 1
ATOM 749 C CA . GLY A 1 96 ? -0.121 4.714 1.749 1.00 93.94 96 GLY A CA 1
ATOM 750 C C . GLY A 1 96 ? 0.957 3.655 1.983 1.00 93.94 96 GLY A C 1
ATOM 751 O O . GLY A 1 96 ? 2.145 3.991 1.976 1.00 93.94 96 GLY A O 1
ATOM 752 N N . TYR A 1 97 ? 0.576 2.410 2.290 1.00 94.50 97 TYR A N 1
ATOM 753 C CA . TYR A 1 97 ? 1.480 1.285 2.588 1.00 94.50 97 TYR A CA 1
ATOM 754 C C . TYR A 1 97 ? 2.470 1.582 3.728 1.00 94.50 97 TYR A C 1
ATOM 756 O O . TYR A 1 97 ? 3.640 1.186 3.689 1.00 94.50 97 TYR A O 1
ATOM 764 N N . GLY A 1 98 ? 2.088 2.477 4.651 1.00 94.19 98 GLY A N 1
ATOM 765 C CA . GLY A 1 98 ? 2.971 3.026 5.686 1.00 94.19 98 GLY A CA 1
ATOM 766 C C . GLY A 1 98 ? 4.259 3.677 5.152 1.00 94.19 98 GLY A C 1
ATOM 767 O O . GLY A 1 98 ? 5.195 3.926 5.918 1.00 94.19 98 GLY A O 1
ATOM 768 N N . SER A 1 99 ? 4.333 3.947 3.850 1.00 91.38 99 SER A N 1
ATOM 769 C CA . SER A 1 99 ? 5.576 4.205 3.124 1.00 91.38 99 SER A CA 1
ATOM 770 C C . SER A 1 99 ? 5.854 5.687 2.913 1.00 91.38 99 SER A C 1
ATOM 772 O O . SER A 1 99 ? 6.973 6.027 2.534 1.00 91.38 99 SER A O 1
ATOM 774 N N . TYR A 1 100 ? 4.875 6.554 3.195 1.00 85.69 100 TYR A N 1
ATOM 775 C CA . TYR A 1 100 ? 4.905 7.988 2.902 1.00 85.69 100 TYR A CA 1
ATOM 776 C C . TYR A 1 100 ? 4.988 8.856 4.174 1.00 85.69 100 TYR A C 1
ATOM 778 O O . TYR A 1 100 ? 4.013 9.514 4.540 1.00 85.69 100 TYR A O 1
ATOM 786 N N . PRO A 1 101 ? 6.124 8.897 4.903 1.00 84.62 101 PRO A N 1
ATOM 787 C CA . PRO A 1 101 ? 6.322 9.958 5.890 1.00 84.62 101 PRO A CA 1
ATOM 788 C C . PRO A 1 101 ? 6.240 11.346 5.218 1.00 84.62 101 PRO A C 1
ATOM 790 O O . PRO A 1 101 ? 6.453 11.442 4.014 1.00 84.62 101 PRO A O 1
ATOM 793 N N . PRO A 1 102 ? 6.034 12.447 5.965 1.00 84.50 102 PRO A N 1
ATOM 794 C CA . PRO A 1 102 ? 5.969 13.793 5.377 1.00 84.50 102 PRO A CA 1
ATOM 795 C C . PRO A 1 102 ? 7.208 14.195 4.563 1.00 84.50 102 PRO A C 1
ATOM 797 O O . PRO A 1 102 ? 7.132 15.040 3.683 1.00 84.50 102 PRO A O 1
ATOM 800 N N . SER A 1 103 ? 8.360 13.586 4.855 1.00 85.38 103 SER A N 1
ATOM 801 C CA . SER A 1 103 ? 9.603 13.776 4.108 1.00 85.38 103 SER A CA 1
ATOM 802 C C . SER A 1 103 ? 9.743 12.858 2.888 1.00 85.38 103 SER A C 1
ATOM 804 O O . SER A 1 103 ? 10.815 12.829 2.287 1.00 85.38 103 SER A O 1
ATOM 806 N N . TYR A 1 104 ? 8.737 12.043 2.558 1.00 86.94 104 TYR A N 1
ATOM 807 C CA . TYR A 1 104 ? 8.783 11.119 1.428 1.00 86.94 104 TYR A CA 1
ATOM 808 C C . TYR A 1 104 ? 8.751 11.856 0.096 1.00 86.94 104 TYR A C 1
ATOM 810 O O . TYR A 1 104 ? 8.059 12.855 -0.062 1.00 86.94 104 TYR A O 1
ATOM 818 N N . SER A 1 105 ? 9.500 11.336 -0.872 1.00 86.12 105 SER A N 1
ATOM 819 C CA . SER A 1 105 ? 9.604 11.917 -2.204 1.00 86.12 105 SER A CA 1
ATOM 820 C C . SER A 1 105 ? 9.465 10.810 -3.243 1.00 86.12 105 SER A C 1
ATOM 822 O O . SER A 1 105 ? 10.408 10.046 -3.486 1.00 86.12 105 SER A O 1
ATOM 824 N N . PHE A 1 106 ? 8.261 10.701 -3.806 1.00 85.31 106 PHE A N 1
ATOM 825 C CA . PHE A 1 106 ? 7.890 9.653 -4.748 1.00 85.31 106 PHE A CA 1
ATOM 826 C C . PHE A 1 106 ? 8.509 9.903 -6.125 1.00 85.31 106 PHE A C 1
ATOM 828 O O . PHE A 1 106 ? 8.512 11.027 -6.620 1.00 85.31 106 PHE A O 1
ATOM 835 N N . PHE A 1 107 ? 9.059 8.864 -6.752 1.00 88.69 107 PHE A N 1
ATOM 836 C CA . PHE A 1 107 ? 9.843 9.020 -7.982 1.00 88.69 107 PHE A CA 1
ATOM 837 C C . PHE A 1 107 ? 9.038 9.567 -9.171 1.00 88.69 107 PHE A C 1
ATOM 839 O O . PHE A 1 107 ? 9.595 10.296 -9.988 1.00 88.69 107 PHE A O 1
ATOM 846 N N . MET A 1 108 ? 7.737 9.262 -9.251 1.00 83.44 108 MET A N 1
ATOM 847 C CA . MET A 1 108 ? 6.866 9.804 -10.305 1.00 83.44 108 MET A CA 1
ATOM 848 C C . MET A 1 108 ? 6.640 11.313 -10.155 1.00 83.44 108 MET A C 1
ATOM 850 O O . MET A 1 108 ? 6.394 11.985 -11.150 1.00 83.44 108 MET A O 1
ATOM 854 N N . ASP A 1 109 ? 6.820 11.850 -8.946 1.00 87.88 109 ASP A N 1
ATOM 855 C CA . ASP A 1 109 ? 6.736 13.285 -8.652 1.00 87.88 109 ASP A CA 1
ATOM 856 C C . ASP A 1 109 ? 8.114 13.971 -8.761 1.00 87.88 109 ASP A C 1
ATOM 858 O O . ASP A 1 109 ? 8.352 15.029 -8.179 1.00 87.88 109 ASP A O 1
ATOM 862 N N . GLY A 1 110 ? 9.070 13.348 -9.464 1.00 87.81 110 GLY A N 1
ATOM 863 C CA . GLY A 1 110 ? 10.459 13.817 -9.563 1.00 87.81 110 GLY A CA 1
ATOM 864 C C . GLY A 1 110 ? 11.316 13.494 -8.334 1.00 87.81 110 GLY A C 1
ATOM 865 O O . GLY A 1 110 ? 12.435 13.994 -8.198 1.00 87.81 110 GLY A O 1
ATOM 866 N N . GLY A 1 111 ? 10.797 12.667 -7.427 1.00 88.25 111 GLY A N 1
ATOM 867 C CA . GLY A 1 111 ? 11.490 12.212 -6.233 1.00 88.25 111 GLY A CA 1
ATOM 868 C C . GLY A 1 111 ? 12.487 11.080 -6.460 1.00 88.25 111 GLY A C 1
ATOM 869 O O . GLY A 1 111 ? 12.805 10.692 -7.581 1.00 88.25 111 GLY A O 1
ATOM 870 N N . LYS A 1 112 ? 12.993 10.516 -5.360 1.00 89.75 112 LYS A N 1
ATOM 871 C CA . LYS A 1 112 ? 14.034 9.470 -5.399 1.00 89.75 112 LYS A CA 1
ATOM 872 C C . LYS A 1 112 ? 13.526 8.067 -5.082 1.00 89.75 112 LYS A C 1
ATOM 874 O O . LYS A 1 112 ? 14.257 7.104 -5.300 1.00 89.75 112 LYS A O 1
ATOM 879 N N . TYR A 1 113 ? 12.326 7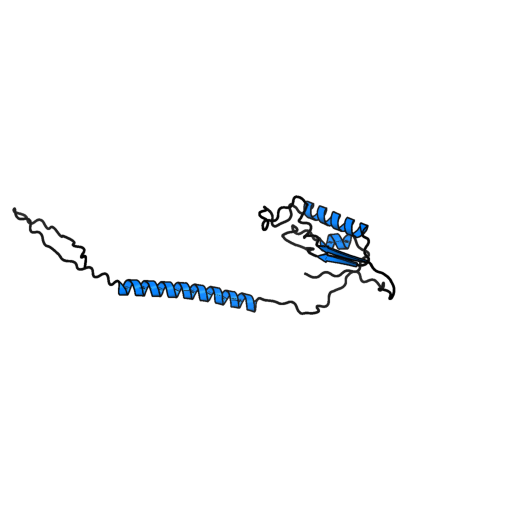.935 -4.523 1.00 89.81 113 TYR A N 1
ATOM 880 C CA . TYR A 1 113 ? 11.917 6.703 -3.858 1.00 89.81 113 TYR A CA 1
ATOM 881 C C . TYR A 1 113 ? 10.654 6.100 -4.475 1.00 89.81 113 TYR A C 1
ATOM 883 O O . TYR A 1 113 ? 9.718 6.801 -4.847 1.00 89.81 113 TYR A O 1
ATOM 891 N N . SER A 1 114 ? 10.639 4.772 -4.568 1.00 89.38 114 SER A N 1
ATOM 892 C CA . SER A 1 114 ? 9.477 3.953 -4.955 1.00 89.38 114 SER A CA 1
ATOM 893 C C . SER A 1 114 ? 9.063 2.958 -3.863 1.00 89.38 114 SER A C 1
ATOM 895 O O . SER A 1 114 ? 8.070 2.249 -3.996 1.00 89.38 114 SER A O 1
ATOM 897 N N . ARG A 1 115 ? 9.848 2.884 -2.781 1.00 93.12 115 ARG A N 1
ATOM 898 C CA . ARG A 1 115 ? 9.654 2.010 -1.618 1.00 93.12 115 ARG A CA 1
ATOM 899 C C . ARG A 1 115 ? 9.857 2.815 -0.340 1.00 93.12 115 ARG A C 1
ATOM 901 O O . ARG A 1 115 ? 10.533 3.847 -0.379 1.00 93.12 115 ARG A O 1
ATOM 908 N N . ALA A 1 116 ? 9.339 2.341 0.786 1.00 94.50 116 ALA A N 1
ATOM 909 C CA . ALA A 1 116 ? 9.582 2.945 2.088 1.00 94.50 116 ALA A CA 1
ATOM 910 C C . ALA A 1 116 ? 11.081 3.028 2.412 1.00 94.50 116 ALA A C 1
ATOM 912 O O . ALA A 1 116 ? 11.890 2.197 1.974 1.00 94.50 116 ALA A O 1
ATOM 913 N N . TYR A 1 117 ? 11.451 3.996 3.253 1.00 94.50 117 TYR A N 1
ATOM 914 C CA . TYR A 1 117 ? 12.834 4.184 3.702 1.00 94.50 117 TYR A CA 1
ATOM 915 C C . TYR A 1 117 ? 13.406 2.957 4.412 1.00 94.50 117 TYR A C 1
ATOM 917 O O . TYR A 1 117 ? 14.541 2.566 4.155 1.00 94.50 117 TYR A O 1
ATOM 925 N N . SER A 1 118 ? 12.613 2.320 5.270 1.00 95.12 118 SER A N 1
ATOM 926 C CA . SER A 1 118 ? 12.993 1.110 5.996 1.00 95.12 118 SER A CA 1
ATOM 927 C C . SER A 1 118 ? 11.754 0.421 6.565 1.00 95.12 118 SER A C 1
ATOM 929 O O . SER A 1 118 ? 10.696 1.040 6.680 1.00 95.12 118 SER A O 1
ATOM 931 N N . GLN A 1 119 ? 11.892 -0.833 7.005 1.00 96.88 119 GLN A N 1
ATOM 932 C CA . GLN A 1 119 ? 10.836 -1.515 7.765 1.00 96.88 119 GLN A CA 1
ATOM 933 C C . GLN A 1 119 ? 10.447 -0.742 9.033 1.00 96.88 119 GLN A C 1
ATOM 935 O O . GLN A 1 119 ? 9.280 -0.706 9.411 1.00 96.88 119 GLN A O 1
ATOM 940 N N . GLN A 1 120 ? 11.416 -0.100 9.695 1.00 96.81 120 GLN A N 1
ATOM 941 C CA . GLN A 1 120 ? 11.157 0.703 10.890 1.00 96.81 120 GLN A CA 1
ATOM 942 C C . GLN A 1 120 ? 10.295 1.930 10.570 1.00 96.81 120 GLN A C 1
ATOM 944 O O . GLN A 1 120 ? 9.399 2.255 11.348 1.00 96.81 120 GLN A O 1
ATOM 949 N N . ALA A 1 121 ? 10.535 2.585 9.429 1.00 95.38 121 ALA A N 1
ATOM 950 C CA . ALA A 1 121 ? 9.709 3.698 8.975 1.00 95.38 121 ALA A CA 1
ATOM 951 C C . ALA A 1 121 ? 8.260 3.248 8.740 1.00 95.38 121 ALA A C 1
ATOM 953 O O . ALA A 1 121 ? 7.352 3.878 9.275 1.00 95.38 121 ALA A O 1
ATOM 954 N N . VAL A 1 122 ? 8.056 2.111 8.062 1.00 97.38 122 VAL A N 1
ATOM 955 C CA . VAL A 1 122 ? 6.717 1.533 7.845 1.00 97.38 122 VAL A CA 1
ATOM 956 C C . VAL A 1 122 ? 6.030 1.234 9.171 1.00 97.38 122 VAL A C 1
ATOM 958 O O . VAL A 1 122 ? 4.939 1.733 9.431 1.00 97.38 122 VAL A O 1
ATOM 961 N N . ARG A 1 123 ? 6.698 0.513 10.080 1.00 97.69 123 ARG A N 1
ATOM 962 C CA . ARG A 1 123 ? 6.141 0.195 11.405 1.00 97.69 123 ARG A CA 1
ATOM 963 C C . ARG A 1 123 ? 5.760 1.451 12.189 1.00 97.69 123 ARG A C 1
ATOM 965 O O . ARG A 1 123 ? 4.719 1.470 12.839 1.00 97.69 123 ARG A O 1
ATOM 972 N N . LYS A 1 124 ? 6.578 2.508 12.127 1.00 97.12 124 LYS A N 1
ATOM 973 C CA . LYS A 1 124 ? 6.282 3.795 12.771 1.00 97.12 124 LYS A CA 1
ATOM 974 C C . LYS A 1 124 ? 5.029 4.442 12.175 1.00 97.12 124 LYS A C 1
ATOM 976 O O . LYS A 1 124 ? 4.174 4.876 12.944 1.00 97.12 124 LYS A O 1
ATOM 981 N N . SER A 1 125 ? 4.910 4.480 10.848 1.00 96.88 125 SER A N 1
ATOM 982 C CA . SER A 1 125 ? 3.735 5.017 10.153 1.00 96.88 125 SER A CA 1
ATOM 983 C C . SER A 1 125 ? 2.467 4.236 10.503 1.00 96.88 125 SER A C 1
ATOM 985 O O . SER A 1 125 ? 1.481 4.836 10.922 1.00 96.88 125 SER A O 1
ATOM 987 N N . ILE A 1 126 ? 2.511 2.900 10.443 1.00 97.94 126 ILE A N 1
ATOM 988 C CA . ILE A 1 126 ? 1.364 2.037 10.769 1.00 97.94 126 ILE A CA 1
ATOM 989 C C . ILE A 1 126 ? 0.968 2.154 12.246 1.00 97.94 126 ILE A C 1
ATOM 991 O O . ILE A 1 126 ? -0.215 2.208 12.565 1.00 97.94 126 ILE A O 1
ATOM 995 N N . ASN A 1 127 ? 1.925 2.301 13.165 1.00 97.88 127 ASN A N 1
ATOM 996 C CA . ASN A 1 127 ? 1.606 2.614 14.562 1.00 97.88 127 ASN A CA 1
ATOM 997 C C . ASN A 1 127 ? 0.893 3.971 14.710 1.00 97.88 127 ASN A C 1
ATOM 999 O O . ASN A 1 127 ? 0.052 4.124 15.593 1.00 97.88 127 ASN A O 1
ATOM 1003 N N . GLY A 1 128 ? 1.209 4.952 13.861 1.00 97.38 128 GLY A N 1
ATOM 1004 C CA . GLY A 1 128 ? 0.465 6.210 13.771 1.00 97.38 128 GLY A CA 1
ATOM 1005 C C . GLY A 1 128 ? -0.973 5.995 13.298 1.00 97.38 128 GLY A C 1
ATOM 1006 O O . GLY A 1 128 ? -1.900 6.457 13.953 1.00 97.38 128 GLY A O 1
ATOM 1007 N N . VAL A 1 129 ? -1.163 5.218 12.229 1.00 97.38 129 VAL A N 1
ATOM 1008 C CA . VAL A 1 129 ? -2.486 4.830 11.701 1.00 97.38 129 VAL A CA 1
ATOM 1009 C C . VAL A 1 129 ? -3.344 4.144 12.767 1.00 97.38 129 VAL A C 1
ATOM 1011 O O . VAL A 1 129 ? -4.516 4.487 12.936 1.00 97.38 129 VAL A O 1
ATOM 1014 N N . ILE A 1 130 ? -2.761 3.205 13.517 1.00 98.00 130 ILE A N 1
ATOM 1015 C CA . ILE A 1 130 ? -3.430 2.498 14.617 1.00 98.00 130 ILE A CA 1
ATOM 1016 C C . ILE A 1 130 ? -3.903 3.494 15.678 1.00 98.00 130 ILE A C 1
ATOM 1018 O O . ILE A 1 130 ? -5.076 3.479 16.046 1.00 98.00 130 ILE A O 1
ATOM 1022 N N . LYS A 1 131 ? -3.020 4.398 16.122 1.00 98.06 131 LYS A N 1
ATOM 1023 C CA . LYS A 1 131 ? -3.362 5.435 17.106 1.00 98.06 131 LYS A CA 1
ATOM 1024 C C . LYS A 1 131 ? -4.469 6.355 16.605 1.00 98.06 131 LYS A C 1
ATOM 1026 O O . LYS A 1 131 ? -5.393 6.643 17.357 1.00 98.06 131 LYS A O 1
ATOM 1031 N N . THR A 1 132 ? -4.406 6.785 15.346 1.00 97.62 132 THR A N 1
ATOM 1032 C CA . THR A 1 132 ? -5.456 7.607 14.734 1.00 97.62 132 THR A CA 1
ATOM 1033 C C . THR A 1 132 ? -6.786 6.865 14.726 1.00 97.62 132 THR A C 1
ATOM 1035 O O . THR A 1 132 ? -7.787 7.427 15.151 1.00 97.62 132 THR A O 1
ATOM 1038 N N . THR A 1 133 ? -6.801 5.592 14.323 1.00 97.81 133 THR A N 1
ATOM 1039 C CA . THR A 1 133 ? -8.030 4.780 14.324 1.00 97.81 133 THR A CA 1
ATOM 1040 C C . THR A 1 133 ? -8.616 4.676 15.732 1.00 97.81 133 THR A C 1
ATOM 1042 O O . THR A 1 133 ? -9.804 4.907 15.920 1.00 97.81 133 THR A O 1
ATOM 1045 N N . GLN A 1 134 ? -7.786 4.374 16.735 1.00 97.12 134 GLN A N 1
ATOM 1046 C CA . GLN A 1 134 ? -8.219 4.281 18.133 1.00 97.12 134 GLN A CA 1
ATOM 1047 C C . GLN A 1 134 ? -8.755 5.618 18.661 1.00 97.12 134 GLN A C 1
ATOM 1049 O O . GLN A 1 134 ? -9.744 5.632 19.383 1.00 97.12 134 GLN A O 1
ATOM 1054 N N . ALA A 1 135 ? -8.137 6.738 18.278 1.00 98.06 135 ALA A N 1
ATOM 1055 C CA . ALA A 1 135 ? -8.580 8.071 18.678 1.00 98.06 135 ALA A CA 1
ATOM 1056 C C . ALA A 1 135 ? -9.901 8.487 18.013 1.00 98.06 135 ALA A C 1
ATOM 1058 O O . ALA A 1 135 ? -10.713 9.149 18.650 1.00 98.06 135 ALA A O 1
ATOM 1059 N N . GLN A 1 136 ? -10.118 8.107 16.749 1.00 97.62 136 GLN A N 1
ATOM 1060 C CA . GLN A 1 136 ? -11.392 8.343 16.062 1.00 97.62 136 GLN A CA 1
ATOM 1061 C C . GLN A 1 136 ? -12.505 7.413 16.563 1.00 97.62 136 GLN A C 1
ATOM 1063 O O . GLN A 1 136 ? -13.673 7.764 16.447 1.00 97.62 136 GLN A O 1
ATOM 1068 N N . ASN A 1 137 ? -12.137 6.249 17.112 1.00 96.56 137 ASN A N 1
ATOM 1069 C CA . ASN A 1 137 ? -13.040 5.234 17.652 1.00 96.56 137 ASN A CA 1
ATOM 1070 C C . ASN A 1 137 ? -14.256 4.937 16.743 1.00 96.56 137 ASN A C 1
ATOM 1072 O O . ASN A 1 137 ? -15.394 5.051 17.202 1.00 96.56 137 ASN A O 1
ATOM 1076 N N . PRO A 1 138 ? -14.043 4.603 15.454 1.00 97.06 138 PRO A N 1
ATOM 1077 C CA . PRO A 1 138 ? -15.148 4.343 14.548 1.00 97.06 138 PRO A CA 1
ATOM 1078 C C . PRO A 1 138 ? -15.770 2.965 14.811 1.00 97.06 138 PRO A C 1
ATOM 1080 O O . PRO A 1 138 ? -15.085 2.036 15.245 1.00 97.06 138 PRO A O 1
ATOM 1083 N N . ASP A 1 139 ? -17.043 2.805 14.457 1.00 95.69 139 ASP A N 1
ATOM 1084 C CA . ASP A 1 139 ? -17.722 1.503 14.476 1.00 95.69 139 ASP A CA 1
ATOM 1085 C C . ASP A 1 139 ? -17.273 0.607 13.309 1.00 95.69 139 ASP A C 1
ATOM 1087 O O . ASP A 1 139 ? -17.274 -0.620 13.410 1.00 95.69 139 ASP A O 1
ATOM 1091 N N . ILE A 1 140 ? -16.888 1.222 12.185 1.00 95.94 140 ILE A N 1
ATOM 1092 C CA . ILE A 1 140 ? -16.408 0.551 10.972 1.00 95.94 140 ILE A CA 1
ATOM 1093 C C . ILE A 1 140 ? -15.183 1.308 10.451 1.00 95.94 140 ILE A C 1
ATOM 1095 O O . ILE A 1 140 ? -15.254 2.523 10.281 1.00 95.94 140 ILE A O 1
ATOM 1099 N N . ALA A 1 141 ? -14.080 0.624 10.125 1.00 97.19 141 ALA A N 1
ATOM 1100 C CA . ALA A 1 141 ? -12.988 1.243 9.367 1.00 97.19 141 ALA A CA 1
ATOM 1101 C C . ALA A 1 141 ? -12.626 0.469 8.098 1.00 97.19 141 ALA A C 1
ATOM 1103 O O . ALA A 1 141 ? -12.451 -0.749 8.112 1.00 97.19 141 ALA A O 1
ATOM 1104 N N . PHE A 1 142 ? -12.463 1.219 7.011 1.00 97.38 142 PHE A N 1
ATOM 1105 C CA . PHE A 1 142 ? -11.986 0.752 5.719 1.00 97.38 142 PHE A CA 1
ATOM 1106 C C . PHE A 1 142 ? -10.569 1.268 5.494 1.00 97.38 142 PHE A C 1
ATOM 1108 O O . PHE A 1 142 ? -10.349 2.478 5.452 1.00 97.38 142 PHE A O 1
ATOM 1115 N N . TYR A 1 143 ? -9.620 0.353 5.317 1.00 97.06 143 TYR A N 1
ATOM 1116 C CA . TYR A 1 143 ? -8.241 0.696 4.992 1.00 97.06 143 TYR A CA 1
ATOM 1117 C C . TYR A 1 143 ? -7.980 0.465 3.510 1.00 97.06 143 TYR A C 1
ATOM 1119 O O . TYR A 1 143 ? -8.264 -0.612 2.987 1.00 97.06 143 TYR A O 1
ATOM 1127 N N . GLN A 1 144 ? -7.428 1.474 2.843 1.00 96.75 144 GLN A N 1
ATOM 1128 C CA . GLN A 1 144 ? -6.886 1.353 1.493 1.00 96.75 144 GLN A CA 1
ATOM 1129 C C . GLN A 1 144 ? -5.366 1.406 1.555 1.00 96.75 144 GLN A C 1
ATOM 1131 O O . GLN A 1 144 ? -4.803 1.989 2.480 1.00 96.75 144 GLN A O 1
ATOM 1136 N N . GLU A 1 145 ? -4.719 0.836 0.543 1.00 95.44 145 GLU A N 1
ATOM 1137 C CA . GLU A 1 145 ? -3.260 0.812 0.443 1.00 95.44 145 GLU A CA 1
ATOM 1138 C C . GLU A 1 145 ? -2.585 0.150 1.653 1.00 95.44 145 GLU A C 1
ATOM 1140 O O . GLU A 1 145 ? -1.679 0.716 2.256 1.00 95.44 145 GLU A O 1
ATOM 1145 N N . ILE A 1 146 ? -3.057 -1.043 2.025 1.00 96.62 146 ILE A N 1
ATOM 1146 C CA . ILE A 1 146 ? -2.508 -1.844 3.123 1.00 96.62 146 ILE A CA 1
ATOM 1147 C C . ILE A 1 146 ? -1.880 -3.127 2.575 1.00 96.62 146 ILE A C 1
ATOM 1149 O O . ILE A 1 146 ? -2.543 -3.894 1.876 1.00 96.62 146 ILE A O 1
ATOM 1153 N N . ASP A 1 147 ? -0.610 -3.369 2.899 1.00 96.62 147 ASP A N 1
ATOM 1154 C CA . ASP A 1 147 ? 0.144 -4.502 2.351 1.00 96.62 147 ASP A CA 1
ATOM 1155 C C . ASP A 1 147 ? 0.383 -5.616 3.397 1.00 96.62 147 ASP A C 1
ATOM 1157 O O . ASP A 1 147 ? 0.798 -5.340 4.527 1.00 96.62 147 ASP A O 1
ATOM 1161 N N . PRO A 1 148 ? 0.186 -6.903 3.047 1.00 96.31 148 PRO A N 1
ATOM 1162 C CA . PRO A 1 148 ? 0.581 -8.023 3.902 1.00 96.31 148 PRO A CA 1
ATOM 1163 C C . PRO A 1 148 ? 2.058 -8.415 3.727 1.00 96.31 148 PRO A C 1
ATOM 1165 O O . PRO A 1 148 ? 2.645 -8.959 4.661 1.00 96.31 148 PRO A O 1
ATOM 1168 N N . ASP A 1 149 ? 2.636 -8.167 2.545 1.00 96.69 149 ASP A N 1
ATOM 1169 C CA . ASP A 1 149 ? 4.010 -8.550 2.184 1.00 96.69 149 ASP A CA 1
ATOM 1170 C C . ASP A 1 149 ? 4.542 -7.754 0.967 1.00 96.69 149 ASP A C 1
ATOM 1172 O O . ASP A 1 149 ? 5.075 -8.297 0.001 1.00 96.69 149 ASP A O 1
ATOM 1176 N N . GLY A 1 150 ? 4.317 -6.438 0.957 1.00 95.31 150 GLY A N 1
ATOM 1177 C CA . GLY A 1 150 ? 4.640 -5.582 -0.185 1.00 95.31 150 GLY A CA 1
ATOM 1178 C C . GLY A 1 150 ? 6.118 -5.191 -0.264 1.00 95.31 150 GLY A C 1
ATOM 1179 O O . GLY A 1 150 ? 6.736 -4.780 0.717 1.00 95.31 150 GLY A O 1
ATOM 1180 N N . ASP A 1 151 ? 6.679 -5.200 -1.472 1.00 95.12 151 ASP A N 1
ATOM 1181 C CA . ASP A 1 151 ? 8.036 -4.706 -1.757 1.00 95.12 151 ASP A CA 1
ATOM 1182 C C . ASP A 1 151 ? 8.191 -3.216 -1.375 1.00 95.12 151 ASP A C 1
ATOM 1184 O O . ASP A 1 151 ? 9.207 -2.772 -0.822 1.00 95.12 151 ASP A O 1
ATOM 1188 N N . ARG A 1 152 ? 7.136 -2.434 -1.645 1.00 93.75 152 ARG A N 1
ATOM 1189 C CA . ARG A 1 152 ? 7.029 -1.007 -1.306 1.00 93.75 152 ARG A CA 1
ATOM 1190 C C . ARG A 1 152 ? 6.957 -0.772 0.200 1.00 93.75 152 ARG A C 1
ATOM 1192 O O . ARG A 1 152 ? 7.601 0.159 0.671 1.00 93.75 152 ARG A O 1
ATOM 1199 N N . SER A 1 153 ? 6.317 -1.670 0.948 1.00 95.62 153 SER A N 1
ATOM 1200 C CA . SER A 1 153 ? 6.264 -1.663 2.413 1.00 95.62 153 SER A CA 1
ATOM 1201 C C . SER A 1 153 ? 7.386 -2.470 3.076 1.00 95.62 153 SER A C 1
ATOM 1203 O O . SER A 1 153 ? 7.374 -2.700 4.288 1.00 95.62 153 SER A O 1
ATOM 1205 N N . ARG A 1 154 ? 8.412 -2.873 2.311 1.00 96.25 154 ARG A N 1
ATOM 1206 C CA . ARG A 1 154 ? 9.586 -3.615 2.804 1.00 96.25 154 ARG A CA 1
ATOM 1207 C C . ARG A 1 154 ? 9.216 -4.927 3.509 1.00 96.25 154 ARG A C 1
ATOM 1209 O O . ARG A 1 154 ? 9.867 -5.282 4.495 1.00 96.25 154 ARG A O 1
ATOM 1216 N N . HIS A 1 155 ? 8.202 -5.634 3.014 1.00 97.44 155 HIS A N 1
ATOM 1217 C CA . HIS A 1 155 ? 7.731 -6.907 3.571 1.00 97.44 155 HIS A CA 1
ATOM 1218 C C . HIS A 1 155 ? 7.240 -6.793 5.026 1.00 97.44 155 HIS A C 1
ATOM 1220 O O . HIS A 1 155 ? 7.297 -7.744 5.807 1.00 97.44 155 HIS A O 1
ATOM 1226 N N . VAL A 1 156 ? 6.792 -5.603 5.443 1.00 98.12 156 VAL A N 1
ATOM 1227 C CA . VAL A 1 156 ? 6.105 -5.443 6.727 1.00 98.12 156 VAL A CA 1
ATOM 1228 C C . VAL A 1 156 ? 4.652 -5.853 6.539 1.00 98.12 156 VAL A C 1
ATOM 1230 O O . VAL A 1 156 ? 3.965 -5.333 5.670 1.00 98.12 156 VAL A O 1
ATOM 1233 N N . ASN A 1 157 ? 4.178 -6.768 7.383 1.00 97.88 157 ASN A N 1
ATOM 1234 C CA . ASN A 1 157 ? 2.787 -7.200 7.358 1.00 97.88 157 ASN A CA 1
ATOM 1235 C C . ASN A 1 157 ? 1.891 -6.206 8.110 1.00 97.88 157 ASN A C 1
ATOM 1237 O O . ASN A 1 157 ? 1.678 -6.319 9.321 1.00 97.88 157 ASN A O 1
ATOM 1241 N N . GLU A 1 158 ? 1.388 -5.215 7.384 1.00 97.88 158 GLU A N 1
ATOM 1242 C CA . GLU A 1 158 ? 0.582 -4.114 7.912 1.00 97.88 158 GLU A CA 1
ATOM 1243 C C . GLU A 1 158 ? -0.809 -4.586 8.336 1.00 97.88 158 GLU A C 1
ATOM 1245 O O . GLU A 1 158 ? -1.300 -4.185 9.391 1.00 97.88 158 GLU A O 1
ATOM 1250 N N . VAL A 1 159 ? -1.408 -5.505 7.566 1.00 97.00 159 VAL A N 1
ATOM 1251 C CA . VAL A 1 159 ? -2.693 -6.147 7.895 1.00 97.00 159 VAL A CA 1
ATOM 1252 C C . VAL A 1 159 ? -2.621 -6.784 9.279 1.00 97.00 159 VAL A C 1
ATOM 1254 O O . VAL A 1 159 ? -3.502 -6.588 10.116 1.00 97.00 159 VAL A O 1
ATOM 1257 N N . ASN A 1 160 ? -1.543 -7.518 9.552 1.00 97.00 160 ASN A N 1
ATOM 1258 C CA . ASN A 1 160 ? -1.313 -8.148 10.845 1.00 97.00 160 ASN A CA 1
ATOM 1259 C C . ASN A 1 160 ? -1.118 -7.100 11.954 1.00 97.00 160 ASN A C 1
ATOM 1261 O O . ASN A 1 160 ? -1.719 -7.220 13.016 1.00 97.00 160 ASN A O 1
ATOM 1265 N N . MET A 1 161 ? -0.358 -6.030 11.704 1.00 97.81 161 MET A N 1
ATOM 1266 C CA . MET A 1 161 ? -0.186 -4.950 12.685 1.00 97.81 161 MET A CA 1
ATOM 1267 C C . MET A 1 161 ? -1.515 -4.286 13.075 1.00 97.81 161 MET A C 1
ATOM 1269 O O . MET A 1 161 ? -1.796 -4.139 14.264 1.00 97.81 161 MET A O 1
ATOM 1273 N N . VAL A 1 162 ? -2.339 -3.910 12.092 1.00 97.19 162 VAL A N 1
ATOM 1274 C CA . VAL A 1 162 ? -3.633 -3.250 12.333 1.00 97.19 162 VAL A CA 1
ATOM 1275 C C . VAL A 1 162 ? -4.595 -4.193 13.060 1.00 97.19 162 VAL A C 1
ATOM 1277 O O . VAL A 1 162 ? -5.185 -3.815 14.070 1.00 97.19 162 VAL A O 1
ATOM 1280 N N . THR A 1 163 ? -4.708 -5.442 12.605 1.00 95.56 163 THR A N 1
ATOM 1281 C CA . THR A 1 163 ? -5.640 -6.423 13.192 1.00 95.56 163 THR A CA 1
ATOM 1282 C C . THR A 1 163 ? -5.214 -6.888 14.587 1.00 95.56 163 THR A C 1
ATOM 1284 O O . THR A 1 163 ? -6.068 -7.078 15.451 1.00 95.56 163 THR A O 1
ATOM 1287 N N . GLN A 1 164 ? -3.912 -6.999 14.877 1.00 95.69 164 GLN A N 1
ATOM 1288 C CA . GLN A 1 164 ? -3.429 -7.298 16.232 1.00 95.69 164 GLN A CA 1
ATOM 1289 C C . GLN A 1 164 ? -3.656 -6.158 17.223 1.00 95.69 164 GLN A C 1
ATOM 1291 O O . GLN A 1 164 ? -3.826 -6.426 18.412 1.00 95.69 164 GLN A O 1
ATOM 1296 N N . ALA A 1 165 ? -3.645 -4.904 16.768 1.00 96.12 165 ALA A N 1
ATOM 1297 C CA . ALA A 1 165 ? -3.937 -3.755 17.622 1.00 96.12 165 ALA A CA 1
ATOM 1298 C C . ALA A 1 165 ? -5.440 -3.574 17.897 1.00 96.12 165 ALA A C 1
ATOM 1300 O O . ALA A 1 165 ? -5.815 -2.859 18.824 1.00 96.12 165 ALA A O 1
ATOM 1301 N N . GLN A 1 166 ? -6.288 -4.231 17.103 1.00 91.38 166 GLN A N 1
ATOM 1302 C CA . GLN A 1 166 ? -7.747 -4.152 17.130 1.00 91.38 166 GLN A CA 1
ATOM 1303 C C . GLN A 1 166 ? -8.350 -5.554 17.354 1.00 91.38 166 GLN A C 1
ATOM 1305 O O . GLN A 1 166 ? -9.236 -5.979 16.619 1.00 91.38 166 GLN A O 1
ATOM 1310 N N . LYS A 1 167 ? -7.856 -6.323 18.341 1.00 89.69 167 LYS A N 1
ATOM 1311 C CA . LYS A 1 167 ? -8.236 -7.748 18.513 1.00 89.69 167 LYS A CA 1
ATOM 1312 C C . LYS A 1 167 ? -9.735 -7.983 18.689 1.00 89.69 167 LYS A C 1
ATOM 1314 O O . LYS A 1 167 ? -10.203 -9.084 18.428 1.00 89.69 167 LYS A O 1
ATOM 1319 N N . GLN A 1 168 ? -10.474 -6.980 19.152 1.00 88.56 168 GLN A N 1
ATOM 1320 C CA . GLN A 1 168 ? -11.925 -7.044 19.310 1.00 88.56 168 GLN A CA 1
ATOM 1321 C C . GLN A 1 168 ? -12.704 -6.880 17.992 1.00 88.56 168 GLN A C 1
ATOM 1323 O O 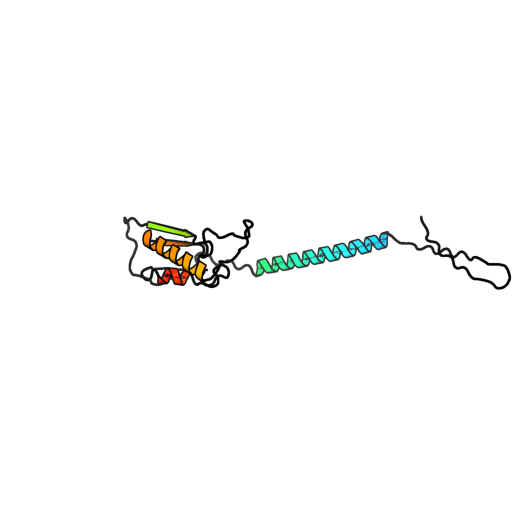. GLN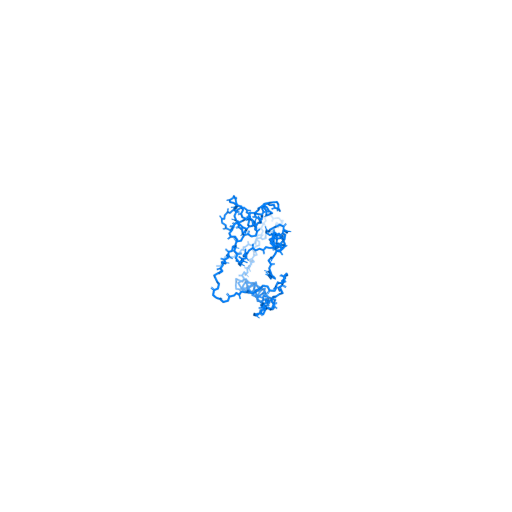 A 1 168 ? -13.915 -7.063 17.981 1.00 88.56 168 GLN A O 1
ATOM 1328 N N . TRP A 1 169 ? 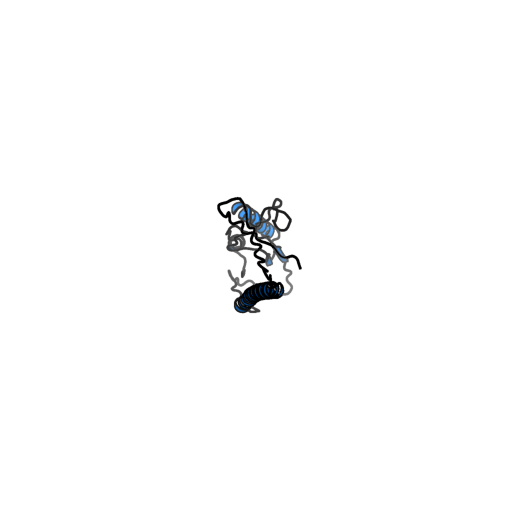-12.045 -6.536 16.883 1.00 92.06 169 TRP A N 1
ATOM 1329 C CA . TRP A 1 169 ? -12.724 -6.263 15.618 1.00 92.06 169 TRP A CA 1
ATOM 1330 C C . TRP A 1 169 ? -12.970 -7.532 14.813 1.00 92.06 169 TRP A C 1
ATOM 1332 O O . TRP A 1 169 ? -12.083 -8.374 14.644 1.00 92.06 169 TRP A O 1
ATOM 1342 N N . VAL A 1 170 ? -14.175 -7.620 14.259 1.00 93.62 170 VAL A N 1
ATOM 1343 C CA . VAL A 1 170 ? -14.497 -8.509 13.143 1.00 93.62 170 VAL A CA 1
ATOM 1344 C C . VAL A 1 170 ? -13.894 -7.889 11.887 1.00 93.62 170 VAL A C 1
ATOM 1346 O O . VAL A 1 170 ? -14.090 -6.701 11.639 1.00 93.62 170 VAL A O 1
ATOM 1349 N N . TYR A 1 171 ? -13.166 -8.659 11.081 1.00 93.94 171 TYR A N 1
ATOM 1350 C CA . TYR A 1 171 ? -12.549 -8.101 9.878 1.00 93.94 171 TYR A CA 1
ATOM 1351 C C . TYR A 1 171 ? -12.495 -9.088 8.722 1.00 93.94 171 TYR A C 1
ATOM 1353 O O . TYR A 1 171 ? -12.569 -10.305 8.888 1.00 93.94 171 TYR A O 1
ATOM 1361 N N . THR A 1 172 ? -12.316 -8.541 7.528 1.00 94.00 172 THR A N 1
ATOM 1362 C CA . THR A 1 172 ? -11.972 -9.292 6.328 1.00 94.00 172 THR A CA 1
ATOM 1363 C C . THR A 1 172 ? -10.840 -8.579 5.600 1.00 94.00 172 THR A C 1
ATOM 1365 O O . THR A 1 172 ? -10.646 -7.377 5.770 1.00 94.00 172 THR A O 1
ATOM 1368 N N . PHE A 1 173 ? -10.060 -9.328 4.832 1.00 91.75 173 PHE A N 1
ATOM 1369 C CA . PHE A 1 173 ? -8.981 -8.800 4.009 1.00 91.75 173 PHE A CA 1
ATOM 1370 C C . PHE A 1 173 ? -8.850 -9.656 2.755 1.00 91.75 173 PHE A C 1
ATOM 1372 O O . PHE A 1 173 ? -8.988 -10.881 2.821 1.00 91.75 173 PHE A O 1
ATOM 1379 N N . TRP A 1 174 ? -8.565 -9.001 1.639 1.00 82.44 174 TRP A N 1
ATOM 1380 C CA . TRP A 1 174 ? -8.397 -9.626 0.340 1.00 82.44 174 TRP A CA 1
ATOM 1381 C C . TRP A 1 174 ? -7.413 -8.801 -0.488 1.00 82.44 174 TRP A C 1
ATOM 1383 O O . TRP A 1 174 ? -7.458 -7.570 -0.439 1.00 82.44 174 TRP A O 1
ATOM 1393 N N . CYS A 1 175 ? -6.521 -9.485 -1.200 1.00 69.81 175 CYS A N 1
ATOM 1394 C CA . CYS A 1 175 ? -5.541 -8.915 -2.118 1.00 69.81 175 CYS A CA 1
ATOM 1395 C C . CYS A 1 175 ? -5.407 -9.804 -3.350 1.00 69.81 175 CYS A C 1
ATOM 1397 O O . CYS A 1 175 ? -5.530 -11.042 -3.178 1.00 69.81 175 CYS A O 1
#

Radius of gyration: 37.46 Å; chains: 1; bounding box: 96×29×94 Å

pLDDT: mean 86.56, std 15.12, range [41.72, 98.31]